Protein AF-A0A2V8RN92-F1 (afdb_monomer)

Solvent-accessible surface area (backbone atoms only — not comparable to full-atom values): 5085 Å² total; per-residue (Å²): 123,70,70,61,56,55,50,52,50,51,51,51,51,52,53,47,51,52,51,49,54,53,53,59,70,38,51,86,50,46,60,57,53,53,50,52,53,53,45,50,50,36,23,72,76,58,37,65,69,56,12,51,53,50,51,56,61,64,40,58,70,47,52,58,54,50,51,55,53,48,30,74,77,73,43,87,82,71,79,77,72,80,75,75,79,80,124

Mean predicted aligned error: 12.14 Å

Structure (mmCIF, N/CA/C/O backbone):
data_AF-A0A2V8RN92-F1
#
_entry.id   AF-A0A2V8RN92-F1
#
loop_
_atom_site.group_PDB
_atom_site.id
_atom_site.type_symbol
_atom_site.label_atom_id
_atom_site.label_alt_id
_atom_site.label_comp_id
_atom_site.label_asym_id
_atom_site.label_entity_id
_atom_site.label_seq_id
_atom_site.pdbx_PDB_ins_code
_atom_site.Cartn_x
_atom_site.Cartn_y
_atom_site.Cartn_z
_atom_site.occupancy
_atom_site.B_iso_or_equiv
_atom_site.auth_seq_id
_atom_site.auth_comp_id
_atom_site.auth_asym_id
_atom_site.auth_atom_id
_atom_site.pdbx_PDB_model_num
ATOM 1 N N . MET A 1 1 ? 0.230 -41.697 -26.050 1.00 52.66 1 MET A N 1
ATOM 2 C CA . MET A 1 1 ? -0.280 -40.918 -24.886 1.00 52.66 1 MET A CA 1
ATOM 3 C C . MET A 1 1 ? 0.609 -39.727 -24.458 1.00 52.66 1 MET A C 1
ATOM 5 O O . MET A 1 1 ? 0.075 -38.760 -23.923 1.00 52.66 1 MET A O 1
ATOM 9 N N . ALA A 1 2 ? 1.929 -39.732 -24.710 1.00 60.59 2 ALA A N 1
ATOM 10 C CA . ALA A 1 2 ? 2.876 -38.703 -24.234 1.00 60.59 2 ALA A CA 1
ATOM 11 C C . ALA A 1 2 ? 2.664 -37.270 -24.788 1.00 60.59 2 ALA A C 1
ATOM 13 O O . ALA A 1 2 ? 2.828 -36.290 -24.061 1.00 60.59 2 ALA A O 1
ATOM 14 N N . LYS A 1 3 ? 2.215 -37.123 -26.045 1.00 57.28 3 LYS A N 1
ATOM 15 C CA . LYS A 1 3 ? 2.022 -35.813 -26.710 1.00 57.28 3 LYS A CA 1
ATOM 16 C C . LYS A 1 3 ? 0.961 -34.926 -26.025 1.00 57.28 3 LYS A C 1
ATOM 18 O O . LYS A 1 3 ? 1.142 -33.715 -25.931 1.00 57.28 3 LYS A O 1
ATOM 23 N N . LYS A 1 4 ? -0.100 -35.527 -25.458 1.00 57.19 4 LYS A N 1
ATOM 24 C CA . LYS A 1 4 ? -1.165 -34.805 -24.725 1.00 57.19 4 LYS A CA 1
ATOM 25 C C . LYS A 1 4 ? -0.676 -34.196 -23.401 1.00 57.19 4 LYS A C 1
ATOM 27 O O . LYS A 1 4 ? -1.140 -33.118 -23.038 1.00 57.19 4 LYS A O 1
ATOM 32 N N . ARG A 1 5 ? 0.272 -34.837 -22.697 1.00 62.75 5 ARG A N 1
ATOM 33 C CA . ARG A 1 5 ? 0.850 -34.292 -21.447 1.00 62.75 5 ARG A CA 1
ATOM 34 C C . ARG A 1 5 ? 1.698 -33.045 -21.715 1.00 62.75 5 ARG A C 1
ATOM 36 O O . ARG A 1 5 ? 1.577 -32.068 -20.986 1.00 62.75 5 ARG A O 1
ATOM 43 N N . SER A 1 6 ? 2.485 -33.051 -22.794 1.00 74.94 6 SER A N 1
ATOM 44 C CA . SER A 1 6 ? 3.290 -31.894 -23.219 1.00 74.94 6 SER A CA 1
ATOM 45 C C . SER A 1 6 ? 2.418 -30.693 -23.607 1.00 74.94 6 SER A C 1
ATOM 47 O O . SER A 1 6 ? 2.672 -29.574 -23.165 1.00 74.94 6 SER A O 1
ATOM 49 N N . PHE A 1 7 ? 1.330 -30.928 -24.350 1.00 82.25 7 PHE A N 1
ATOM 50 C CA . PHE A 1 7 ? 0.405 -29.866 -24.752 1.00 82.25 7 PHE A CA 1
ATOM 51 C C . PHE A 1 7 ? -0.328 -29.237 -23.557 1.00 82.25 7 PHE A C 1
ATOM 53 O O . PHE A 1 7 ? -0.323 -28.018 -23.417 1.00 82.25 7 PHE A O 1
ATOM 60 N N . ARG A 1 8 ? -0.874 -30.054 -22.641 1.00 80.94 8 ARG A N 1
ATOM 61 C CA . ARG A 1 8 ? -1.514 -29.561 -21.404 1.00 80.94 8 ARG A CA 1
ATOM 62 C C . ARG A 1 8 ? -0.547 -28.756 -20.540 1.00 80.94 8 ARG A C 1
ATOM 64 O O . ARG A 1 8 ? -0.925 -27.708 -20.036 1.00 80.94 8 ARG A O 1
ATOM 71 N N . ARG A 1 9 ? 0.705 -29.207 -20.412 1.00 81.56 9 ARG A N 1
ATOM 72 C CA . ARG A 1 9 ? 1.741 -28.485 -19.662 1.00 81.56 9 ARG A CA 1
ATOM 73 C C . ARG A 1 9 ? 2.049 -27.126 -20.291 1.00 81.56 9 ARG A C 1
ATOM 75 O O . ARG A 1 9 ? 2.119 -26.150 -19.561 1.00 81.56 9 ARG A O 1
ATOM 82 N N . LYS A 1 10 ? 2.171 -27.038 -21.622 1.00 82.56 10 LYS A N 1
ATOM 83 C CA . LYS A 1 10 ? 2.368 -25.756 -22.326 1.00 82.56 10 LYS A CA 1
ATOM 84 C C . LYS A 1 10 ? 1.180 -24.809 -22.150 1.00 82.56 10 LYS A C 1
ATOM 86 O O . LYS A 1 10 ? 1.388 -23.626 -21.913 1.00 82.56 10 LYS A O 1
ATOM 91 N N . LEU A 1 11 ? -0.044 -25.329 -22.208 1.00 87.38 11 LEU A N 1
ATOM 92 C CA . LEU A 1 11 ? -1.268 -24.544 -22.018 1.00 87.38 11 LEU A CA 1
ATOM 93 C C . LEU A 1 11 ? -1.407 -24.026 -20.581 1.00 87.38 11 LEU A C 1
ATOM 95 O O . LEU A 1 11 ? -1.689 -22.850 -20.382 1.00 87.38 11 LEU A O 1
ATOM 99 N N . LEU A 1 12 ? -1.125 -24.871 -19.585 1.00 88.25 12 LEU A N 1
ATOM 100 C CA . LEU A 1 12 ? -1.072 -24.476 -18.175 1.00 88.25 12 LEU A CA 1
ATOM 101 C C . LEU A 1 12 ? 0.037 -23.453 -17.913 1.00 88.25 12 LEU A C 1
ATOM 103 O O . LEU A 1 12 ? -0.170 -22.512 -17.159 1.00 88.25 12 LEU A O 1
ATOM 107 N N . HIS A 1 13 ? 1.193 -23.597 -18.562 1.00 87.19 13 HIS A N 1
ATOM 108 C CA . HIS A 1 13 ? 2.299 -22.655 -18.415 1.00 87.19 13 HIS A CA 1
ATOM 109 C C . HIS A 1 13 ? 2.001 -21.303 -19.077 1.00 87.19 13 HIS A C 1
ATOM 111 O O . HIS A 1 13 ? 2.338 -20.264 -18.518 1.00 87.19 13 HIS A O 1
ATOM 117 N N . ALA A 1 14 ? 1.348 -21.299 -20.243 1.00 89.69 14 ALA A N 1
ATOM 118 C CA . ALA A 1 14 ? 0.935 -20.079 -20.934 1.00 89.69 14 ALA A CA 1
ATOM 119 C C . ALA A 1 14 ? -0.199 -19.359 -20.185 1.00 89.69 14 ALA A C 1
ATOM 121 O O . ALA A 1 14 ? -0.110 -18.155 -19.941 1.00 89.69 14 ALA A O 1
ATOM 122 N N . GLY A 1 15 ? -1.216 -20.107 -19.746 1.00 90.94 15 GLY A N 1
ATOM 123 C CA . GLY A 1 15 ? -2.300 -19.582 -18.917 1.00 90.94 15 GLY A CA 1
ATOM 124 C C . GLY A 1 15 ? -1.786 -19.063 -17.574 1.00 90.94 15 GLY A C 1
ATOM 125 O O . GLY A 1 15 ? -2.089 -17.934 -17.190 1.00 90.94 15 GLY A O 1
ATOM 126 N N . GLY A 1 16 ? -0.921 -19.832 -16.908 1.00 92.44 16 GLY A N 1
ATOM 127 C CA . GLY A 1 16 ? -0.261 -19.431 -15.666 1.00 92.44 16 GLY A CA 1
ATOM 128 C C . GLY A 1 16 ? 0.593 -18.175 -15.833 1.00 92.44 16 GLY A C 1
ATOM 129 O O . GLY A 1 16 ? 0.521 -17.277 -15.002 1.00 92.44 16 GLY A O 1
ATOM 130 N N . TRP A 1 17 ? 1.328 -18.044 -16.941 1.00 93.88 17 TRP A N 1
ATOM 131 C CA . TRP A 1 17 ? 2.129 -16.851 -17.231 1.00 93.88 17 TRP A CA 1
ATOM 132 C C . TRP A 1 17 ? 1.276 -15.600 -17.468 1.00 93.88 17 TRP A C 1
ATOM 134 O O . TRP A 1 17 ? 1.645 -14.508 -17.034 1.00 93.88 17 TRP A O 1
ATOM 144 N N . GLN A 1 18 ? 0.112 -15.732 -18.110 1.00 92.62 18 GLN A N 1
ATOM 145 C CA . GLN A 1 18 ? -0.827 -14.615 -18.250 1.00 92.62 18 GLN A CA 1
ATOM 146 C C . GLN A 1 18 ? -1.435 -14.196 -16.909 1.00 92.62 18 GLN A C 1
ATOM 148 O O . GLN A 1 18 ? -1.53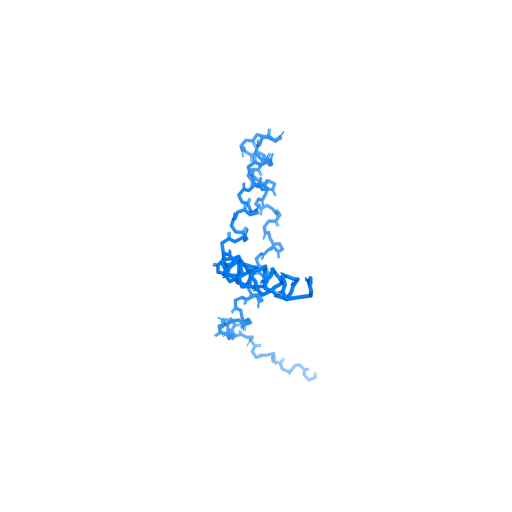0 -12.996 -16.647 1.00 92.62 18 GLN A O 1
ATOM 153 N N . VAL A 1 19 ? -1.815 -15.152 -16.056 1.00 92.69 19 VAL A N 1
ATOM 154 C CA . VAL A 1 19 ? -2.323 -14.858 -14.706 1.00 92.69 19 VAL A CA 1
ATOM 155 C C . VAL A 1 19 ? -1.236 -14.201 -13.860 1.00 92.69 19 VAL A C 1
ATOM 157 O O . VAL A 1 19 ? -1.486 -13.151 -13.277 1.00 92.69 19 VAL A O 1
ATOM 160 N N . ALA A 1 20 ? -0.014 -14.737 -13.873 1.00 90.69 20 ALA A N 1
ATOM 161 C CA . ALA A 1 20 ? 1.126 -14.165 -13.164 1.00 90.69 20 ALA A CA 1
ATOM 162 C C . ALA A 1 20 ? 1.427 -12.734 -13.627 1.00 90.69 20 ALA A C 1
ATOM 164 O O . ALA A 1 20 ? 1.577 -11.844 -12.799 1.00 90.69 20 ALA A O 1
ATOM 165 N N . LYS A 1 21 ? 1.423 -12.467 -14.941 1.00 90.56 21 LYS A N 1
ATOM 166 C CA . LYS A 1 21 ? 1.579 -11.103 -15.477 1.00 90.56 21 LYS A CA 1
ATOM 167 C C . LYS A 1 21 ? 0.475 -10.157 -15.013 1.00 90.56 21 LYS A C 1
ATOM 169 O O . LYS A 1 21 ? 0.752 -8.993 -14.743 1.00 90.56 21 LYS A O 1
ATOM 174 N N . ARG A 1 22 ? -0.773 -10.627 -14.948 1.00 87.94 22 ARG A N 1
ATOM 175 C CA . ARG A 1 22 ? -1.899 -9.818 -14.460 1.00 87.94 22 ARG A CA 1
ATOM 176 C C . ARG A 1 22 ? -1.779 -9.549 -12.961 1.00 87.94 22 ARG A C 1
ATOM 178 O O . ARG A 1 22 ? -1.936 -8.406 -12.558 1.00 87.94 22 ARG A O 1
ATOM 185 N N . ALA A 1 23 ? -1.423 -10.555 -12.168 1.00 85.56 23 ALA A N 1
ATOM 186 C CA . ALA A 1 23 ? -1.183 -10.407 -10.735 1.00 85.56 23 ALA A CA 1
ATOM 187 C C . ALA A 1 23 ? -0.000 -9.467 -10.449 1.00 85.56 23 ALA A C 1
ATOM 189 O O . ALA A 1 23 ? -0.112 -8.580 -9.612 1.00 85.56 23 ALA A O 1
ATOM 190 N N . ALA A 1 24 ? 1.092 -9.580 -11.210 1.00 84.56 24 ALA A N 1
ATOM 191 C CA . ALA A 1 24 ? 2.244 -8.691 -11.098 1.00 84.56 24 ALA A CA 1
ATOM 192 C C . ALA A 1 24 ? 1.873 -7.226 -11.381 1.00 84.56 24 ALA A C 1
ATOM 194 O O . ALA A 1 24 ? 2.293 -6.327 -10.662 1.00 84.56 24 ALA A O 1
ATOM 195 N N . LYS A 1 25 ? 1.014 -6.975 -12.377 1.0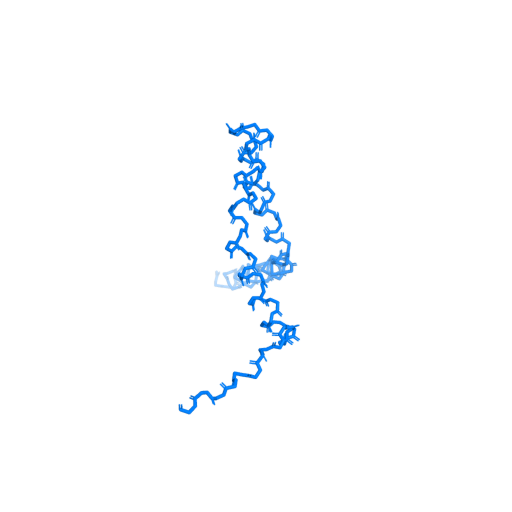0 83.31 25 LYS A N 1
ATOM 196 C CA . LYS A 1 25 ? 0.478 -5.630 -12.652 1.00 83.31 25 LYS A CA 1
ATOM 197 C C . LYS A 1 25 ? -0.452 -5.099 -11.557 1.00 83.31 25 LYS A C 1
ATOM 199 O O . LYS A 1 25 ? -0.675 -3.896 -11.506 1.00 83.31 25 LYS A O 1
ATOM 204 N N . MET A 1 26 ? -0.979 -5.970 -10.697 1.00 81.00 26 MET A N 1
ATOM 205 C CA . MET A 1 26 ? -1.793 -5.591 -9.541 1.00 81.00 26 MET A CA 1
ATOM 206 C C . MET A 1 26 ? -0.960 -5.313 -8.286 1.00 81.00 26 MET A C 1
ATOM 208 O O . MET A 1 26 ? -1.512 -4.781 -7.330 1.00 81.00 26 MET A O 1
ATOM 212 N N . ILE A 1 27 ? 0.348 -5.612 -8.277 1.00 79.81 27 ILE A N 1
ATOM 213 C CA . ILE A 1 27 ? 1.243 -5.342 -7.135 1.00 79.81 27 ILE A CA 1
ATOM 214 C C . ILE A 1 27 ? 1.136 -3.889 -6.634 1.00 79.81 27 ILE A C 1
ATOM 216 O O . ILE A 1 27 ? 0.978 -3.723 -5.425 1.00 79.81 27 ILE A O 1
ATOM 220 N N . PRO A 1 28 ? 1.109 -2.848 -7.498 1.00 76.31 28 PRO A N 1
ATOM 221 C CA . PRO A 1 28 ? 0.958 -1.464 -7.039 1.00 76.31 28 PRO A CA 1
ATOM 222 C C 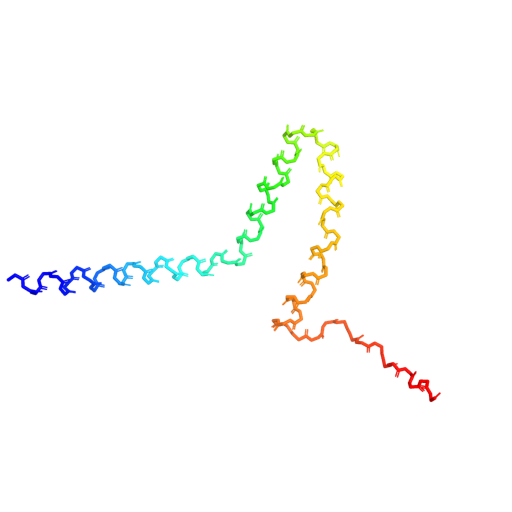. PRO A 1 28 ? -0.357 -1.198 -6.291 1.00 76.31 28 PRO A C 1
ATOM 224 O O . PRO A 1 28 ? -0.425 -0.306 -5.457 1.00 76.31 28 PRO A O 1
ATOM 227 N N . PHE A 1 29 ? -1.400 -1.983 -6.568 1.00 83.56 29 PHE A N 1
ATOM 228 C CA . PHE A 1 29 ? -2.733 -1.835 -5.976 1.00 83.56 29 PHE A CA 1
ATOM 229 C C . PHE A 1 29 ? -2.989 -2.814 -4.821 1.00 83.56 29 PHE A C 1
ATOM 231 O O . PHE A 1 29 ? -3.925 -2.627 -4.043 1.00 83.56 29 PHE A O 1
ATOM 238 N N . GLY A 1 30 ? -2.169 -3.862 -4.689 1.00 81.75 30 GLY A N 1
ATOM 239 C CA . GLY A 1 30 ? -2.322 -4.892 -3.661 1.00 81.75 30 GLY A CA 1
ATOM 240 C C . GLY A 1 30 ? -2.207 -4.323 -2.249 1.00 81.75 30 GLY A C 1
ATOM 241 O O . GLY A 1 30 ? -3.013 -4.665 -1.388 1.00 81.75 30 GLY A O 1
ATOM 242 N N . GLY A 1 31 ? -1.271 -3.391 -2.037 1.00 77.94 31 GLY A N 1
ATOM 243 C CA . GLY A 1 31 ? -1.117 -2.696 -0.756 1.00 77.94 31 GLY A CA 1
ATOM 244 C C . GLY A 1 31 ? -2.374 -1.919 -0.357 1.00 77.94 31 GLY A C 1
ATOM 245 O O . GLY A 1 31 ? -2.834 -2.037 0.775 1.00 77.94 31 GLY A O 1
ATOM 246 N N . THR A 1 32 ? -2.988 -1.201 -1.302 1.00 82.12 32 THR A N 1
ATOM 247 C CA . THR A 1 32 ? -4.238 -0.459 -1.073 1.00 82.12 32 THR A CA 1
ATOM 248 C C . THR A 1 32 ? -5.391 -1.386 -0.706 1.00 82.12 32 THR A C 1
ATOM 250 O O . THR A 1 32 ? -6.150 -1.085 0.211 1.00 82.12 32 THR A O 1
ATOM 253 N N . LEU A 1 33 ? -5.514 -2.530 -1.386 1.00 86.50 33 LEU A N 1
ATOM 254 C CA . LEU A 1 33 ? -6.554 -3.513 -1.085 1.00 86.50 33 LEU A CA 1
ATOM 255 C C . LEU A 1 33 ? -6.390 -4.087 0.330 1.00 86.50 33 LEU A C 1
ATOM 257 O O . LEU A 1 33 ? -7.358 -4.146 1.084 1.00 86.50 33 LEU A O 1
ATOM 261 N N . VAL A 1 34 ? -5.167 -4.477 0.701 1.00 83.19 34 VAL A N 1
ATOM 262 C CA . VAL A 1 34 ? -4.865 -5.002 2.042 1.00 83.19 34 VAL A CA 1
ATOM 263 C C . VAL A 1 34 ? -5.144 -3.945 3.113 1.00 83.19 34 VAL A C 1
ATOM 265 O O . VAL A 1 34 ? -5.809 -4.248 4.102 1.00 83.19 34 VAL A O 1
ATOM 268 N N . ALA A 1 35 ? -4.714 -2.700 2.893 1.00 84.12 35 ALA A N 1
ATOM 269 C CA . ALA A 1 35 ? -4.978 -1.592 3.808 1.00 84.12 35 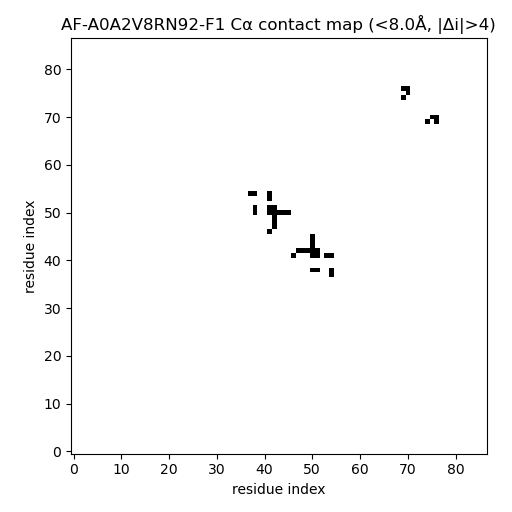ALA A CA 1
ATOM 270 C C . ALA A 1 35 ? -6.484 -1.340 3.984 1.00 84.12 35 ALA A C 1
ATOM 272 O O . ALA A 1 35 ? -6.958 -1.224 5.111 1.00 84.12 35 ALA A O 1
ATOM 273 N N . ALA A 1 36 ? -7.253 -1.323 2.892 1.00 85.06 36 ALA A N 1
ATOM 274 C CA . ALA A 1 36 ? -8.699 -1.124 2.943 1.00 85.06 36 ALA A CA 1
ATOM 275 C C . ALA A 1 36 ? -9.412 -2.229 3.741 1.00 85.06 36 ALA A C 1
ATOM 277 O O . ALA A 1 36 ? -10.315 -1.938 4.525 1.00 85.06 36 ALA A O 1
ATOM 278 N N . VAL A 1 37 ? -8.988 -3.487 3.574 1.00 87.62 37 VAL A N 1
ATOM 279 C CA . VAL A 1 37 ? -9.534 -4.620 4.334 1.00 87.62 37 VAL A CA 1
ATOM 280 C C . VAL A 1 37 ? -9.220 -4.486 5.825 1.00 87.62 37 VAL A C 1
ATOM 282 O O . VAL A 1 37 ? -10.130 -4.629 6.637 1.00 87.62 37 VAL A O 1
ATOM 285 N N . LEU A 1 38 ? -7.970 -4.181 6.188 1.00 84.12 38 LEU A N 1
ATOM 286 C CA . LEU A 1 38 ? -7.549 -4.044 7.588 1.00 84.12 38 LEU A CA 1
ATOM 287 C C . LEU A 1 38 ? -8.265 -2.888 8.294 1.00 84.12 38 LEU A C 1
ATOM 289 O O . LEU A 1 38 ? -8.828 -3.079 9.368 1.00 84.12 38 LEU A O 1
ATOM 293 N N . VAL A 1 39 ? -8.305 -1.713 7.663 1.00 83.19 39 VAL A N 1
ATOM 294 C CA . VAL A 1 39 ? -8.995 -0.533 8.207 1.00 83.19 39 VAL A CA 1
ATOM 295 C C . VAL A 1 39 ? -10.494 -0.803 8.348 1.00 83.19 39 VAL A C 1
ATOM 297 O O . VAL A 1 39 ? -11.091 -0.497 9.379 1.00 83.19 39 VAL A O 1
ATOM 300 N N . GLY A 1 40 ? -11.120 -1.407 7.332 1.00 83.12 40 GLY A N 1
ATOM 301 C CA . GLY A 1 40 ? -12.544 -1.746 7.370 1.00 83.12 40 GLY A CA 1
ATOM 302 C C . GLY A 1 40 ? -12.888 -2.752 8.471 1.00 83.12 40 GLY A C 1
ATOM 303 O O . GLY A 1 40 ? -13.911 -2.615 9.145 1.00 83.12 40 GLY A O 1
ATOM 304 N N . ASP A 1 41 ? -12.024 -3.739 8.687 1.00 88.75 41 ASP A N 1
ATOM 305 C CA . ASP A 1 41 ? -12.162 -4.720 9.758 1.00 88.75 41 ASP A CA 1
ATOM 306 C C . ASP A 1 41 ? -12.000 -4.086 11.155 1.00 88.75 41 ASP A C 1
ATOM 308 O O . ASP A 1 41 ? -12.832 -4.321 12.037 1.00 88.75 41 ASP A O 1
ATOM 312 N N . ASP A 1 42 ? -11.024 -3.195 11.339 1.00 84.25 42 ASP A N 1
ATOM 313 C CA . ASP A 1 42 ? -10.854 -2.419 12.574 1.00 84.25 42 ASP A CA 1
ATOM 314 C C . ASP A 1 42 ? -12.077 -1.535 12.866 1.00 84.25 42 ASP A C 1
ATOM 316 O O . ASP A 1 42 ? -12.577 -1.514 13.995 1.00 8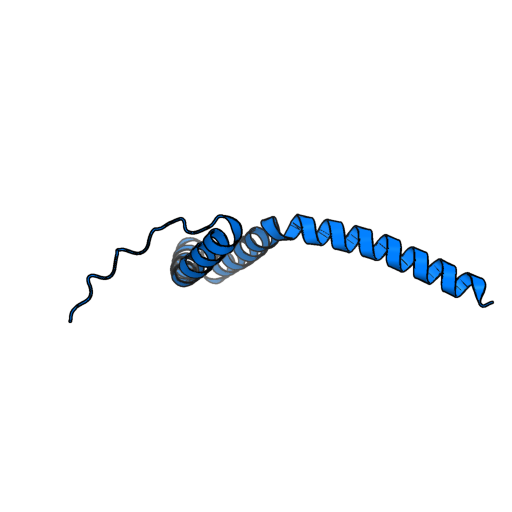4.25 42 ASP A O 1
ATOM 320 N N . ILE A 1 43 ? -12.610 -0.849 11.848 1.00 88.06 43 ILE A N 1
ATOM 321 C CA . ILE A 1 43 ? -13.840 -0.047 11.953 1.00 88.06 43 ILE A CA 1
ATOM 322 C C . ILE A 1 43 ? -15.024 -0.926 12.360 1.00 88.06 43 ILE A C 1
ATOM 324 O O . ILE A 1 43 ? -15.801 -0.540 13.237 1.00 88.06 43 ILE A O 1
ATOM 328 N N . ARG A 1 44 ? -15.160 -2.119 11.771 1.00 88.38 44 ARG A N 1
ATOM 329 C CA . ARG A 1 44 ? -16.234 -3.061 12.109 1.00 88.38 44 ARG A CA 1
ATOM 330 C C . ARG A 1 44 ? -16.135 -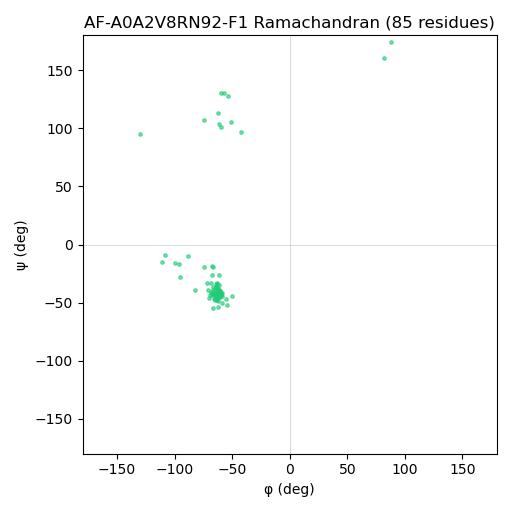3.555 13.556 1.00 88.38 44 ARG A C 1
ATOM 332 O O . ARG A 1 44 ? -17.171 -3.744 14.189 1.00 88.38 44 ARG A O 1
ATOM 339 N N . ARG A 1 45 ? -14.926 -3.779 14.085 1.00 84.75 45 ARG A N 1
ATOM 340 C CA . ARG A 1 45 ? -14.719 -4.283 15.458 1.00 84.75 45 ARG A CA 1
ATOM 341 C C . ARG A 1 45 ? -14.783 -3.191 16.528 1.00 84.75 45 ARG A C 1
ATOM 343 O O . ARG A 1 45 ? -15.291 -3.443 17.616 1.00 84.75 45 ARG A O 1
ATOM 350 N N . LYS A 1 46 ? -14.231 -2.006 16.251 1.00 82.69 46 LYS A N 1
ATOM 351 C CA . LYS A 1 46 ? -14.001 -0.936 17.244 1.00 82.69 46 LYS A CA 1
ATOM 352 C C . LYS A 1 46 ? -14.946 0.263 17.073 1.00 82.69 46 LYS A C 1
ATOM 354 O O . LYS A 1 46 ? -14.991 1.128 17.948 1.00 82.69 46 LYS A O 1
ATOM 359 N N . GLY A 1 47 ? -15.711 0.316 15.982 1.00 81.44 47 GLY A N 1
ATOM 360 C CA . GLY A 1 47 ? -16.495 1.482 15.569 1.00 81.44 47 GLY A CA 1
ATOM 361 C C . GLY A 1 47 ? -15.638 2.513 14.829 1.00 81.44 47 GLY A C 1
ATOM 362 O O . GLY A 1 47 ? -14.416 2.526 14.957 1.00 81.44 47 GLY A O 1
ATOM 363 N N . VAL A 1 48 ? -16.273 3.403 14.059 1.00 81.75 48 VAL A N 1
ATOM 364 C CA . VAL A 1 48 ? -15.585 4.316 13.118 1.00 81.75 48 VAL A CA 1
ATOM 365 C C . VAL A 1 48 ? -14.501 5.163 13.794 1.00 81.75 48 VAL A C 1
ATOM 367 O O . VAL A 1 48 ? -13.379 5.224 13.300 1.00 81.75 48 VAL A O 1
ATOM 370 N N . LEU A 1 49 ? -14.796 5.767 14.950 1.00 83.75 49 LEU A N 1
ATOM 371 C CA . LEU A 1 49 ? -13.861 6.644 15.668 1.00 83.75 49 LEU A CA 1
ATOM 372 C C . LEU A 1 49 ? -12.641 5.891 16.220 1.00 83.75 49 LEU A C 1
ATOM 374 O O . LEU A 1 49 ? -11.505 6.246 15.920 1.00 83.75 49 LEU A O 1
ATOM 378 N N . ARG A 1 50 ? -12.861 4.832 17.009 1.00 81.75 50 ARG A N 1
ATOM 379 C CA . ARG A 1 50 ? -11.764 4.064 17.625 1.00 81.75 50 ARG A CA 1
ATOM 380 C C . ARG A 1 50 ? -11.000 3.220 16.605 1.00 81.75 50 ARG A C 1
ATOM 382 O O . ARG A 1 50 ? -9.793 3.066 16.751 1.00 81.75 50 ARG A O 1
ATOM 389 N N . GLY A 1 51 ? -11.679 2.713 15.575 1.00 80.31 51 GLY A N 1
ATOM 390 C CA . GLY A 1 51 ? -11.058 2.012 14.452 1.00 80.31 51 GLY A CA 1
ATOM 391 C C . GLY A 1 51 ? -10.113 2.924 13.674 1.00 80.31 51 GLY A C 1
ATOM 392 O O . GLY A 1 51 ? -8.956 2.573 13.495 1.00 80.31 51 GLY A O 1
ATOM 393 N N . SER A 1 52 ? -10.554 4.138 13.323 1.00 80.25 52 SER A N 1
ATOM 394 C CA . SER A 1 52 ? -9.715 5.094 12.582 1.00 80.25 52 SER A CA 1
ATOM 395 C C . SER A 1 52 ? -8.479 5.535 13.370 1.00 80.25 52 SER A C 1
ATOM 397 O O . SER A 1 52 ? -7.391 5.604 12.807 1.00 80.25 52 SER A O 1
ATOM 399 N N . VAL A 1 53 ? -8.618 5.804 14.675 1.00 85.50 53 VAL A N 1
ATOM 400 C CA . VAL A 1 53 ? -7.473 6.171 15.528 1.00 85.50 53 VAL A CA 1
ATOM 401 C C . VAL A 1 53 ? -6.489 5.008 15.657 1.00 85.50 53 VAL A C 1
ATOM 403 O O . VAL A 1 53 ? -5.285 5.222 15.548 1.00 85.50 53 VAL A O 1
ATOM 406 N N . ASN A 1 54 ? -6.986 3.781 15.843 1.00 84.44 54 ASN A N 1
ATOM 407 C CA . ASN A 1 54 ? -6.137 2.597 15.937 1.00 84.44 54 ASN A CA 1
ATOM 408 C C . ASN A 1 54 ? -5.358 2.360 14.641 1.00 84.44 54 ASN A C 1
ATOM 410 O O . ASN A 1 54 ? -4.133 2.303 14.664 1.00 84.44 54 ASN A O 1
ATOM 414 N N . SER A 1 55 ? -6.060 2.302 13.508 1.00 80.81 55 SER A N 1
ATOM 415 C CA . SER A 1 55 ? -5.412 2.087 12.218 1.00 80.81 55 SER A CA 1
ATOM 416 C C . SER A 1 55 ? -4.464 3.238 11.856 1.00 80.81 55 SER A C 1
ATOM 418 O O . SER A 1 55 ? -3.422 3.001 11.257 1.00 80.81 55 SER A O 1
ATOM 420 N N . GLY A 1 56 ? -4.774 4.478 12.251 1.00 79.62 56 GLY A N 1
ATOM 421 C CA . GLY A 1 56 ? -3.885 5.627 12.065 1.00 79.62 56 GLY A CA 1
ATOM 422 C C . GLY A 1 56 ? -2.595 5.544 12.890 1.00 79.62 56 GLY A C 1
ATOM 423 O O . GLY A 1 56 ? -1.527 5.881 12.382 1.00 79.62 56 GLY A O 1
ATOM 424 N N . LEU A 1 57 ? -2.662 5.055 14.132 1.00 83.25 57 LEU A N 1
ATOM 425 C CA . LEU A 1 57 ? -1.470 4.799 14.952 1.00 83.25 57 LEU A CA 1
ATOM 426 C C . LEU A 1 57 ? -0.603 3.684 14.347 1.00 83.25 57 LEU A C 1
ATOM 428 O O . LEU A 1 57 ? 0.619 3.828 14.2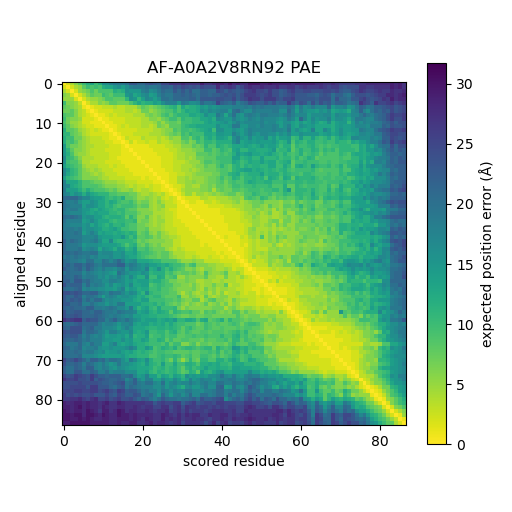81 1.00 83.25 57 LEU A O 1
ATOM 432 N N . ASP A 1 58 ? -1.231 2.633 13.818 1.00 79.31 58 ASP A N 1
ATOM 433 C CA . ASP A 1 58 ? -0.542 1.526 13.143 1.00 79.31 58 ASP A CA 1
ATOM 434 C C . ASP A 1 58 ? 0.139 1.957 11.823 1.00 79.31 58 ASP A C 1
ATOM 436 O O . ASP A 1 58 ? 1.069 1.299 11.352 1.00 79.31 58 ASP A O 1
ATOM 440 N N . MET A 1 59 ? -0.257 3.093 11.230 1.00 79.94 59 MET A N 1
ATOM 441 C CA . MET A 1 59 ? 0.378 3.637 10.021 1.00 79.94 59 MET A CA 1
ATOM 442 C C . MET A 1 59 ? 1.745 4.286 10.274 1.00 79.94 59 MET A C 1
ATOM 444 O O . MET A 1 59 ? 2.521 4.419 9.329 1.00 79.94 59 MET A O 1
ATOM 448 N N . ILE A 1 60 ? 2.092 4.671 11.506 1.00 82.12 60 ILE A N 1
ATOM 449 C CA . ILE A 1 60 ? 3.377 5.334 11.809 1.00 82.12 60 ILE A CA 1
ATOM 450 C C . ILE A 1 60 ? 4.590 4.513 11.315 1.00 82.12 60 ILE A C 1
ATOM 452 O O . ILE A 1 60 ? 5.399 5.054 10.557 1.00 82.12 60 ILE A O 1
ATOM 456 N N . PRO A 1 61 ? 4.723 3.212 11.640 1.00 75.12 61 PRO A N 1
ATOM 457 C CA . PRO A 1 61 ? 5.798 2.385 11.086 1.00 75.12 61 PRO A CA 1
ATOM 458 C C . PRO A 1 61 ? 5.662 2.125 9.572 1.00 75.12 61 PRO A C 1
ATOM 460 O O . PRO A 1 61 ? 6.673 1.942 8.891 1.00 75.12 61 PRO A O 1
ATOM 463 N N . ILE A 1 62 ? 4.444 2.157 9.012 1.00 78.88 62 ILE A N 1
ATOM 464 C CA . ILE A 1 62 ? 4.204 2.006 7.564 1.00 78.88 62 ILE A CA 1
ATOM 465 C C . ILE A 1 62 ? 4.830 3.167 6.780 1.00 78.88 62 ILE A C 1
ATOM 467 O O . ILE A 1 62 ? 5.370 2.940 5.699 1.00 78.88 62 ILE A O 1
ATOM 471 N N . PHE A 1 63 ? 4.817 4.395 7.311 1.00 79.88 63 PHE A N 1
ATOM 472 C CA . PHE A 1 63 ? 5.416 5.552 6.631 1.00 79.88 63 PHE A CA 1
ATOM 473 C C . PHE A 1 63 ? 6.928 5.404 6.414 1.00 79.88 63 PHE A C 1
ATOM 475 O O . PHE A 1 63 ? 7.425 5.763 5.346 1.00 79.88 63 PHE A O 1
ATOM 482 N N . GLY A 1 64 ? 7.656 4.822 7.373 1.00 78.25 64 GLY A N 1
ATOM 483 C CA . GLY A 1 64 ? 9.083 4.518 7.205 1.00 78.25 64 GLY A CA 1
ATOM 484 C C . GLY A 1 64 ? 9.331 3.469 6.116 1.00 78.25 64 GLY A C 1
ATOM 485 O O . GLY A 1 64 ? 10.204 3.637 5.266 1.00 78.25 64 GLY A O 1
ATOM 486 N N . LEU A 1 65 ? 8.502 2.421 6.081 1.00 81.38 65 LEU A N 1
ATOM 487 C CA . LEU A 1 65 ? 8.518 1.403 5.023 1.00 81.38 65 LEU A CA 1
ATOM 488 C C . LEU A 1 65 ? 8.209 1.997 3.642 1.00 81.38 65 LEU A C 1
ATOM 490 O O . LEU A 1 65 ? 8.878 1.665 2.664 1.00 81.38 65 LEU A O 1
ATOM 494 N N . ALA A 1 66 ? 7.221 2.889 3.567 1.00 81.81 66 ALA A N 1
ATOM 495 C CA . ALA A 1 66 ? 6.838 3.569 2.339 1.00 81.81 66 ALA A CA 1
ATOM 496 C C . ALA A 1 66 ? 7.969 4.462 1.815 1.00 81.81 66 ALA A C 1
ATOM 498 O O . ALA A 1 66 ? 8.273 4.403 0.628 1.00 81.81 66 ALA A O 1
ATOM 499 N N . LYS A 1 67 ? 8.633 5.230 2.688 1.00 76.31 67 LYS A N 1
ATOM 500 C CA . LYS A 1 67 ? 9.793 6.057 2.325 1.00 76.31 67 LYS A CA 1
ATOM 501 C C . LYS A 1 67 ? 10.927 5.212 1.736 1.00 76.31 67 LYS A C 1
ATOM 503 O O . LYS A 1 67 ? 11.335 5.480 0.612 1.00 76.31 67 LYS A O 1
ATOM 508 N N . ASN A 1 68 ? 11.321 4.133 2.414 1.00 76.69 68 ASN A N 1
ATOM 509 C CA . ASN A 1 68 ? 12.344 3.205 1.911 1.00 76.69 68 ASN A CA 1
ATOM 510 C C . ASN A 1 68 ? 11.962 2.589 0.554 1.00 76.69 68 ASN A C 1
ATOM 512 O O . ASN A 1 68 ? 12.797 2.455 -0.338 1.00 76.69 68 ASN A O 1
ATOM 516 N N . ALA A 1 69 ? 10.694 2.205 0.379 1.00 79.88 69 ALA A N 1
ATOM 517 C CA . ALA A 1 69 ? 10.217 1.666 -0.890 1.00 79.88 69 ALA A CA 1
ATOM 518 C C . ALA A 1 69 ? 10.285 2.719 -2.003 1.00 79.88 69 ALA A C 1
ATOM 520 O O . ALA A 1 69 ? 10.756 2.427 -3.097 1.00 79.88 69 ALA A O 1
ATOM 521 N N . VAL A 1 70 ? 9.848 3.949 -1.733 1.00 80.44 70 VAL A N 1
ATOM 522 C CA . VAL A 1 70 ? 9.903 5.040 -2.710 1.00 80.44 70 VAL A CA 1
ATOM 523 C C . VAL A 1 70 ? 11.353 5.380 -3.078 1.00 80.44 70 VAL A C 1
ATOM 525 O O . VAL A 1 70 ? 11.640 5.534 -4.265 1.00 80.44 70 VAL A O 1
ATOM 528 N N . GLU A 1 71 ? 12.271 5.424 -2.114 1.00 79.00 71 GLU A N 1
ATOM 529 C CA . GLU A 1 71 ? 13.708 5.639 -2.355 1.00 79.00 71 GLU A CA 1
ATOM 530 C C . GLU A 1 71 ? 14.327 4.540 -3.222 1.00 79.00 71 GLU A C 1
ATOM 532 O O . GLU A 1 71 ? 15.099 4.828 -4.137 1.00 79.00 71 GLU A O 1
ATOM 537 N N . LEU A 1 72 ? 13.925 3.283 -3.011 1.00 80.75 72 LEU A N 1
ATOM 538 C CA . LEU A 1 72 ? 14.381 2.152 -3.819 1.00 80.75 72 LEU A CA 1
ATOM 539 C C . LEU A 1 72 ? 13.999 2.287 -5.305 1.00 80.75 72 LEU A C 1
ATOM 541 O O . LEU A 1 72 ? 14.756 1.849 -6.170 1.00 80.75 72 LEU A O 1
ATOM 545 N N . PHE A 1 73 ? 12.832 2.864 -5.613 1.00 75.94 73 PHE A N 1
ATOM 546 C CA . PHE A 1 73 ? 12.334 2.975 -6.993 1.00 75.94 73 PHE A CA 1
ATOM 547 C C . PHE A 1 73 ? 12.653 4.312 -7.668 1.00 75.94 73 PHE A C 1
ATOM 549 O O . PHE A 1 73 ? 12.748 4.356 -8.895 1.00 75.94 73 PHE A O 1
ATOM 556 N N . THR A 1 74 ? 12.791 5.388 -6.895 1.00 79.31 74 THR A N 1
ATOM 557 C CA . THR A 1 74 ? 12.881 6.763 -7.420 1.00 79.31 74 THR A CA 1
ATOM 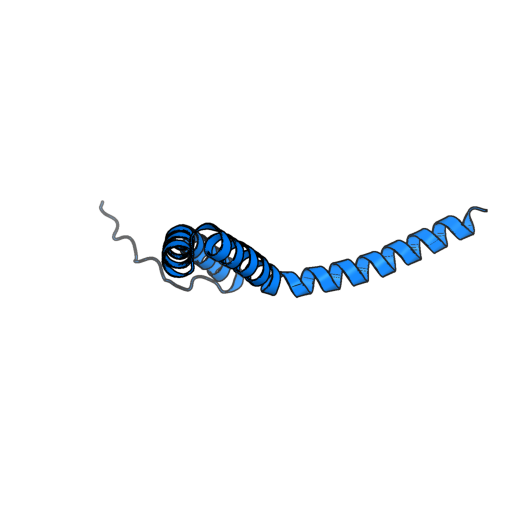558 C C . THR A 1 74 ? 14.271 7.378 -7.233 1.00 79.31 74 THR A C 1
ATOM 560 O O . THR A 1 74 ? 14.582 8.372 -7.887 1.00 79.31 74 THR A O 1
ATOM 563 N N . GLY A 1 75 ? 15.120 6.781 -6.388 1.00 70.00 75 GLY A N 1
ATOM 564 C CA . GLY A 1 75 ? 16.335 7.410 -5.865 1.00 70.00 75 GLY A CA 1
ATOM 565 C C . GLY A 1 75 ? 16.057 8.215 -4.591 1.00 70.00 75 GLY A C 1
ATOM 566 O O . GLY A 1 75 ? 14.908 8.334 -4.166 1.00 70.00 75 GLY A O 1
ATOM 567 N N . ASP A 1 76 ? 17.112 8.742 -3.966 1.00 72.19 76 ASP A N 1
ATOM 568 C CA . ASP A 1 76 ? 17.011 9.475 -2.699 1.00 72.19 76 ASP A CA 1
ATOM 569 C C . ASP A 1 76 ? 16.145 10.739 -2.848 1.00 72.19 76 ASP A C 1
ATOM 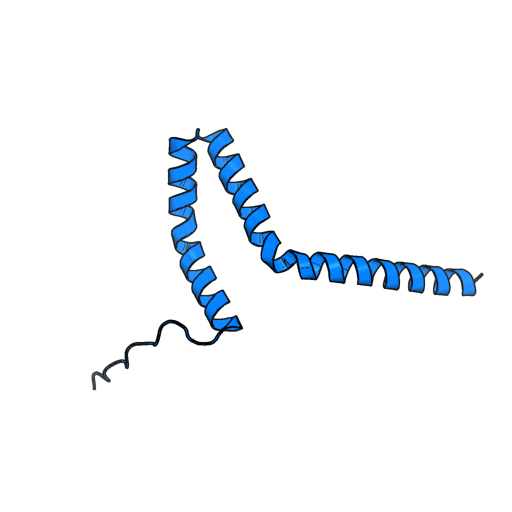571 O O . ASP A 1 76 ? 16.486 11.671 -3.581 1.00 72.19 76 ASP A O 1
ATOM 575 N N . LEU A 1 77 ? 14.988 10.748 -2.180 1.00 68.44 77 LEU A N 1
ATOM 576 C CA . LEU A 1 77 ? 14.031 11.858 -2.219 1.00 68.44 77 LEU A CA 1
ATOM 577 C C . LEU A 1 77 ? 14.182 12.820 -1.040 1.00 68.44 77 LEU A C 1
ATOM 579 O O . LEU A 1 77 ? 13.644 13.928 -1.091 1.00 68.44 77 LEU A O 1
ATOM 583 N N . ILE A 1 78 ? 14.861 12.408 0.031 1.00 69.62 78 ILE A N 1
ATOM 584 C CA . ILE A 1 78 ? 15.089 13.251 1.204 1.00 69.62 78 ILE A CA 1
ATOM 585 C C . ILE A 1 78 ? 16.583 13.185 1.499 1.00 69.62 78 ILE A C 1
ATOM 587 O O . ILE A 1 78 ? 17.001 12.275 2.208 1.00 69.62 78 ILE A O 1
ATOM 591 N N . PRO A 1 79 ? 17.358 14.160 0.994 1.00 66.12 79 PRO A N 1
ATOM 592 C CA . PRO A 1 79 ? 18.798 14.178 1.163 1.00 66.12 79 PRO A CA 1
ATOM 593 C C . PRO A 1 79 ? 19.171 14.068 2.635 1.00 66.12 79 PRO A C 1
ATOM 595 O O . PRO A 1 79 ? 18.702 14.865 3.463 1.00 66.12 79 PRO A O 1
ATOM 598 N N . ASP A 1 80 ? 20.048 13.120 2.946 1.00 68.25 80 ASP A N 1
ATOM 599 C CA . ASP A 1 80 ? 20.682 13.078 4.253 1.00 68.25 80 ASP A CA 1
ATOM 600 C C . ASP A 1 80 ? 21.409 14.405 4.487 1.00 68.25 80 ASP A C 1
ATOM 602 O O . ASP A 1 80 ? 22.160 14.910 3.642 1.00 68.25 80 ASP A O 1
ATOM 606 N N . LYS A 1 81 ? 21.173 15.015 5.652 1.00 69.62 81 LYS A N 1
ATOM 607 C CA . LYS A 1 81 ? 21.985 16.159 6.063 1.00 69.62 81 LYS A CA 1
ATOM 608 C C . LYS A 1 81 ? 23.420 15.666 6.130 1.00 69.62 81 LYS A C 1
ATOM 610 O O . LYS A 1 81 ? 23.669 14.651 6.772 1.00 69.62 81 LYS A O 1
ATOM 615 N N . ALA A 1 82 ? 24.342 16.395 5.497 1.00 61.41 82 ALA A N 1
ATOM 616 C CA . ALA A 1 82 ? 25.766 16.136 5.633 1.00 61.41 82 ALA A CA 1
ATOM 617 C C . ALA A 1 82 ? 26.080 16.074 7.127 1.00 61.41 82 ALA A C 1
ATOM 619 O O . ALA A 1 82 ? 26.030 17.094 7.820 1.00 61.41 82 ALA A O 1
ATOM 620 N N . GLU A 1 83 ? 26.307 14.861 7.620 1.00 60.09 83 GLU A N 1
ATOM 621 C CA . GLU A 1 83 ? 26.646 14.626 9.005 1.00 60.09 83 GLU A CA 1
ATOM 622 C C . GLU A 1 83 ? 27.961 15.363 9.226 1.00 60.09 83 GLU A C 1
ATOM 624 O O . GLU A 1 83 ? 29.015 15.001 8.694 1.00 60.09 83 GLU A O 1
ATOM 629 N N . GLY A 1 84 ? 27.862 16.513 9.892 1.00 57.75 84 GLY A N 1
ATOM 630 C CA . GLY A 1 84 ? 29.009 17.310 10.262 1.00 57.75 84 GLY A CA 1
ATOM 631 C C . GLY A 1 84 ? 29.869 16.427 11.139 1.00 57.75 84 GLY A C 1
ATOM 632 O O . GLY A 1 84 ? 29.533 16.217 12.297 1.00 57.75 84 GLY A O 1
ATOM 633 N N . ARG A 1 85 ? 30.931 15.879 10.543 1.00 60.19 85 ARG A N 1
ATOM 634 C CA . ARG A 1 85 ? 31.984 15.089 11.175 1.00 60.19 85 ARG A CA 1
ATOM 635 C C . ARG A 1 85 ? 32.363 15.749 12.501 1.00 60.19 85 ARG A C 1
ATOM 637 O O . ARG A 1 85 ? 33.159 16.689 12.514 1.00 60.19 85 ARG A O 1
ATOM 644 N N . VAL A 1 86 ? 31.794 15.264 13.601 1.00 59.59 86 VAL A N 1
ATOM 645 C CA . VAL A 1 86 ? 32.321 15.551 14.930 1.00 59.59 86 VAL A CA 1
ATOM 646 C C . VAL A 1 86 ? 33.570 14.689 15.033 1.00 59.59 86 VAL A C 1
ATOM 648 O O . VAL A 1 86 ? 33.496 13.462 15.004 1.00 59.59 86 VAL A O 1
ATOM 651 N N . LYS A 1 87 ? 34.709 15.378 14.955 1.00 48.03 87 LYS A N 1
ATOM 652 C CA . LYS A 1 87 ? 36.045 14.825 15.158 1.00 48.03 87 LYS A CA 1
ATOM 653 C C . LYS A 1 87 ? 36.185 14.228 16.550 1.00 48.03 87 LYS A C 1
ATOM 655 O O . LYS A 1 87 ? 35.588 14.808 17.483 1.00 48.03 87 LYS A O 1
#

pLDDT: mean 78.92, std 9.81, range [48.03, 93.88]

Foldseek 3Di:
DVVVVVVVVVVCVVVVVVVVVVVVVCVVVVVVVVLVVQLVVLCVVPNNVRSVVVSVVVCPVVVVVVQVVCCVVPNHPDDDDPPPPPD

Secondary structure (DSSP, 8-state):
-HHHHHHHHHHHHHHHHHHHHHHHHHHHHHHHHHHHHHHHHHHHHH-HHHHHHHHHHHHHHHHHHHHHHHHHHH--SSPPP------

Radius of gyration: 22.54 Å; Cα contacts (8 Å, |Δi|>4): 21; chains: 1; bounding box: 52×58×44 Å

Sequence (87 aa):
MAKKRSFRRKLLHAGGWQVAKRAAKMIPFGGTLVAAVLVGDDIRRKGVLRGSVNSGLDMIPIFGLAKNAVELFTGDLIPDKAEGRVK